Protein AF-A0A938BQJ8-F1 (afdb_monomer)

Foldseek 3Di:
DDDDPDVVVCPQPSVVLVVVVVVVVCLLPPDFPDADDDPVLVVLLVQLVVLLVQLVVQLVVVVVQCPPLDDPTNDHDPDRDDRCDDPNVVDVCSNVVSVVSNSSSSCSNRRGHD

pLDDT: mean 79.0, std 11.1, range [41.78, 95.25]

Sequence (114 aa):
MSGRPPWWKGTRGEWLVVGQLILMAAVALAPPAWRWTGPSRALWVALGVPLVIAGGWLGLRALYELGPSLTILPRPRPRGTFVQTGLYARTRHPAYGGLLIMAVGWALWRGSGL

Secondary structure (DSSP, 8-state):
--PPPPGGG-TTSHHHHHHHHHHHHHHHHSPPSEE--STHHHHHHHHHHHHHHHHHHHHHHHHHHHGGG---SSSPPTT-----SGGGGT-S-HHHHHHHHHHHHHHHHHTEE-

Structure (mmCIF, N/CA/C/O backbone):
data_AF-A0A938BQJ8-F1
#
_entry.id   AF-A0A938BQJ8-F1
#
loop_
_atom_site.group_PDB
_atom_site.id
_atom_site.type_symbol
_atom_site.label_atom_id
_atom_site.label_alt_id
_atom_site.label_comp_id
_atom_site.label_asym_id
_atom_site.label_entity_id
_atom_site.label_seq_id
_atom_site.pdbx_PDB_ins_code
_atom_site.Cartn_x
_atom_site.Cartn_y
_atom_site.Cartn_z
_atom_site.occupancy
_atom_site.B_iso_or_equiv
_atom_site.auth_seq_id
_atom_site.auth_comp_id
_atom_site.auth_asym_id
_atom_site.auth_atom_id
_atom_site.pdbx_PDB_model_num
ATOM 1 N N . MET A 1 1 ? -34.048 -10.431 19.913 1.00 41.78 1 MET A N 1
ATOM 2 C CA . MET A 1 1 ? -32.834 -10.713 19.115 1.00 41.78 1 MET A CA 1
ATOM 3 C C . MET A 1 1 ? -32.986 -10.039 17.755 1.00 41.78 1 MET A C 1
ATOM 5 O O . MET A 1 1 ? -33.649 -10.589 16.891 1.00 41.78 1 MET A O 1
ATOM 9 N N . SER A 1 2 ? -32.477 -8.820 17.563 1.00 53.09 2 SER A N 1
ATOM 10 C CA . SER A 1 2 ? -32.518 -8.172 16.244 1.00 53.09 2 SER A CA 1
ATOM 11 C C . SER A 1 2 ? -31.389 -8.730 15.374 1.00 53.09 2 SER A C 1
ATOM 13 O O . SER A 1 2 ? -30.208 -8.465 15.606 1.00 53.09 2 SER A O 1
ATOM 15 N N . GLY A 1 3 ? -31.751 -9.570 14.401 1.00 66.25 3 GLY A N 1
ATOM 16 C CA . GLY A 1 3 ? -30.819 -10.104 13.410 1.00 66.25 3 GLY A CA 1
ATOM 17 C C . GLY A 1 3 ? -30.146 -8.959 12.657 1.00 66.25 3 GLY A C 1
ATOM 18 O O . GLY A 1 3 ? -30.812 -8.035 12.189 1.00 66.25 3 GLY A O 1
ATOM 19 N N . ARG A 1 4 ? -28.813 -8.981 12.578 1.00 65.44 4 ARG A N 1
ATOM 20 C CA . ARG A 1 4 ? -28.065 -7.981 11.809 1.00 65.44 4 ARG A CA 1
ATOM 21 C C . ARG A 1 4 ? -28.546 -8.039 10.352 1.00 65.44 4 ARG A C 1
ATOM 23 O O . ARG A 1 4 ? -28.615 -9.143 9.812 1.00 65.44 4 ARG A O 1
ATOM 30 N N . PRO A 1 5 ? -28.885 -6.901 9.718 1.00 72.38 5 PRO A N 1
ATOM 31 C CA . PRO A 1 5 ? -29.267 -6.912 8.316 1.00 72.38 5 PRO A CA 1
ATOM 32 C C . PRO A 1 5 ? -28.116 -7.494 7.479 1.00 72.38 5 PRO A C 1
ATOM 34 O O . PRO A 1 5 ? -26.951 -7.251 7.811 1.00 72.38 5 PRO A O 1
ATOM 37 N N . PRO A 1 6 ? -28.415 -8.262 6.419 1.00 76.88 6 PRO A N 1
ATOM 38 C CA . PRO A 1 6 ? -27.386 -8.828 5.559 1.00 76.88 6 PRO A CA 1
ATOM 39 C C . PRO A 1 6 ? -26.485 -7.751 4.944 1.00 76.88 6 PRO A C 1
ATOM 41 O O . PRO A 1 6 ? -26.966 -6.678 4.576 1.00 76.88 6 PRO A O 1
ATOM 44 N N . TRP A 1 7 ? -25.194 -8.054 4.792 1.00 67.62 7 TRP A N 1
ATOM 45 C CA . TRP A 1 7 ? -24.165 -7.113 4.323 1.00 67.62 7 TRP A CA 1
ATOM 46 C C . TRP A 1 7 ? -24.442 -6.557 2.912 1.00 67.62 7 TRP A C 1
ATOM 48 O O . TRP A 1 7 ? -24.140 -5.402 2.626 1.00 67.62 7 TRP A O 1
ATOM 58 N N . TRP A 1 8 ? -25.104 -7.329 2.045 1.00 75.94 8 TRP A N 1
ATOM 59 C CA . TRP A 1 8 ? -25.456 -6.909 0.681 1.00 75.94 8 TRP A CA 1
ATOM 60 C C . TRP A 1 8 ? -26.483 -5.767 0.622 1.00 75.94 8 TRP A C 1
ATOM 62 O O . TRP A 1 8 ? -26.669 -5.162 -0.429 1.00 75.94 8 TRP A O 1
ATOM 72 N N . LYS A 1 9 ? -27.136 -5.421 1.743 1.00 80.75 9 LYS A N 1
ATOM 73 C CA . LYS A 1 9 ? -28.024 -4.249 1.814 1.00 80.75 9 LYS A CA 1
ATOM 74 C C . LYS A 1 9 ? -27.267 -2.916 1.830 1.00 80.75 9 LYS A C 1
ATOM 76 O O . LYS A 1 9 ? -27.909 -1.872 1.787 1.00 80.75 9 LYS A O 1
ATOM 81 N N . GLY A 1 10 ? -25.934 -2.916 1.944 1.00 74.50 10 GLY A N 1
ATOM 82 C CA . GLY A 1 10 ? -25.127 -1.693 1.841 1.00 74.50 10 GLY A CA 1
ATOM 83 C C . GLY A 1 10 ? -25.327 -0.683 2.977 1.00 74.50 10 GLY A C 1
ATOM 84 O O . GLY A 1 10 ? -24.849 0.448 2.897 1.00 74.50 10 GLY A O 1
ATOM 85 N N . THR A 1 11 ? -26.042 -1.060 4.041 1.00 74.25 11 THR A N 1
ATOM 86 C CA . THR A 1 11 ? -26.475 -0.154 5.117 1.00 74.25 11 THR A CA 1
ATOM 87 C C . THR A 1 11 ? -25.334 0.491 5.903 1.00 74.25 11 THR A C 1
ATOM 89 O O . THR A 1 11 ? -25.578 1.417 6.679 1.00 74.25 11 THR A O 1
ATOM 92 N N . ARG A 1 12 ? -24.094 0.018 5.768 1.00 68.75 12 ARG A N 1
ATOM 93 C CA . ARG A 1 12 ? -22.936 0.544 6.504 1.00 68.75 12 ARG A CA 1
ATOM 94 C C . ARG A 1 12 ? -21.824 1.044 5.594 1.00 68.75 12 ARG A C 1
ATOM 96 O O . ARG A 1 12 ? -20.774 1.414 6.111 1.00 68.75 12 ARG A O 1
ATOM 103 N N . GLY A 1 13 ? -22.074 1.088 4.285 1.00 74.06 13 GLY A N 1
ATOM 104 C CA . GLY A 1 13 ? -21.082 1.432 3.274 1.00 74.06 13 GLY A CA 1
ATOM 105 C C . GLY A 1 13 ? -20.273 0.230 2.784 1.00 74.06 13 GLY A C 1
ATOM 106 O O . GLY A 1 13 ? -19.159 0.423 2.311 1.00 74.06 13 GLY A O 1
ATOM 107 N N . GLU A 1 14 ? -20.809 -0.997 2.872 1.00 80.06 14 GLU A N 1
ATOM 108 C CA . GLU A 1 14 ? -20.179 -2.205 2.311 1.00 80.06 14 GLU A CA 1
ATOM 109 C C . GLU A 1 14 ? -19.773 -2.012 0.838 1.00 80.06 14 GLU A C 1
ATOM 111 O O . GLU A 1 14 ? -18.673 -2.390 0.438 1.00 80.06 14 GLU A O 1
ATOM 116 N N . TRP A 1 15 ? -20.622 -1.349 0.047 1.00 80.31 15 TRP A N 1
ATOM 117 C CA . TRP A 1 15 ? -20.367 -1.066 -1.369 1.00 80.31 15 TRP A CA 1
ATOM 118 C C . TRP A 1 15 ? -19.171 -0.147 -1.615 1.00 80.31 15 TRP A C 1
ATOM 120 O O . TRP A 1 15 ? -18.505 -0.290 -2.635 1.00 80.31 15 TRP A O 1
ATOM 130 N N . LEU A 1 16 ? -18.853 0.754 -0.681 1.00 80.88 16 LEU A N 1
ATOM 131 C CA . LEU A 1 16 ? -17.673 1.613 -0.798 1.00 80.88 16 LEU A CA 1
ATOM 132 C C 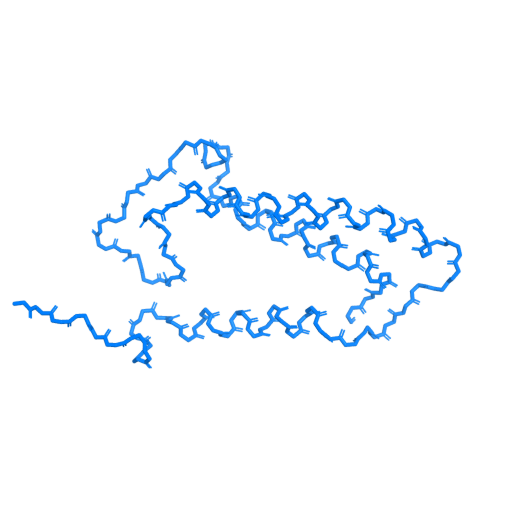. LEU A 1 16 ? -16.386 0.799 -0.643 1.00 80.88 16 LEU A C 1
ATOM 134 O O . LEU A 1 16 ? -15.424 1.031 -1.366 1.00 80.88 16 LEU A O 1
ATOM 138 N N . VAL A 1 17 ? -16.393 -0.207 0.233 1.00 79.00 17 VAL A N 1
ATOM 139 C CA . VAL A 1 17 ? -15.267 -1.137 0.399 1.00 79.00 17 VAL A CA 1
ATOM 140 C C . VAL A 1 17 ? -15.083 -1.990 -0.848 1.00 79.00 17 VAL A C 1
ATOM 142 O O . VAL A 1 17 ? -13.965 -2.141 -1.331 1.00 79.00 17 VAL A O 1
ATOM 145 N N . VAL A 1 18 ? -16.181 -2.524 -1.390 1.00 81.50 18 VAL A N 1
ATOM 146 C CA . VAL A 1 18 ? -16.150 -3.303 -2.634 1.00 81.50 18 VAL A CA 1
ATOM 147 C C . VAL A 1 18 ? -15.622 -2.443 -3.781 1.00 81.50 18 VAL A C 1
ATOM 149 O O . VAL A 1 18 ? -14.700 -2.862 -4.475 1.00 81.50 18 VAL A O 1
ATOM 152 N N . GLY A 1 19 ? -16.131 -1.218 -3.934 1.00 86.69 19 GLY A N 1
ATOM 153 C CA . GLY A 1 19 ? -15.633 -0.261 -4.920 1.00 86.69 19 GLY A CA 1
ATOM 154 C C . GLY A 1 19 ? -14.146 0.041 -4.737 1.00 86.69 19 GLY A C 1
ATOM 155 O O . GLY A 1 19 ? -13.395 0.017 -5.707 1.00 86.69 19 GLY A O 1
ATOM 156 N N . GLN A 1 20 ? -13.687 0.237 -3.500 1.00 83.44 20 GLN A N 1
ATOM 157 C CA . GLN A 1 20 ? -12.274 0.462 -3.207 1.00 83.44 20 GLN A CA 1
ATOM 158 C C . GLN A 1 20 ? -11.403 -0.748 -3.575 1.00 83.44 20 GLN A C 1
ATOM 160 O O . GLN A 1 20 ? -10.355 -0.567 -4.190 1.00 83.44 20 GLN A O 1
ATOM 165 N N . LEU A 1 21 ? -11.833 -1.975 -3.267 1.00 84.31 21 LEU A N 1
ATOM 166 C CA . LEU A 1 21 ? -11.115 -3.190 -3.666 1.00 84.31 21 LEU A CA 1
ATOM 167 C C . LEU A 1 21 ? -11.065 -3.346 -5.189 1.00 84.31 21 LEU A C 1
ATOM 169 O O . LEU A 1 21 ? -10.016 -3.699 -5.723 1.00 84.31 21 LEU A O 1
ATOM 173 N N . ILE A 1 22 ? -12.159 -3.030 -5.887 1.00 88.88 22 ILE A N 1
ATOM 174 C CA . ILE A 1 22 ? -12.207 -3.029 -7.354 1.00 88.88 22 ILE A CA 1
ATOM 175 C C . ILE A 1 22 ? -11.230 -1.996 -7.919 1.00 88.88 22 ILE A C 1
ATOM 177 O O . ILE A 1 22 ? -10.462 -2.327 -8.815 1.00 88.88 22 ILE A O 1
ATOM 181 N N . LEU A 1 23 ? -11.205 -0.773 -7.383 1.00 87.12 23 LEU A N 1
ATOM 182 C CA . LEU A 1 23 ? -10.281 0.273 -7.829 1.00 87.12 23 LEU A CA 1
ATOM 183 C C . LEU A 1 23 ? -8.819 -0.110 -7.572 1.00 87.12 23 LEU A C 1
ATOM 185 O O . LEU A 1 23 ? -7.970 0.082 -8.438 1.00 87.12 23 LEU A O 1
ATOM 189 N N . MET A 1 24 ? -8.517 -0.696 -6.413 1.00 85.31 24 MET A N 1
ATOM 190 C CA . MET A 1 24 ? -7.170 -1.180 -6.098 1.00 85.31 24 MET A CA 1
ATOM 191 C C . MET A 1 24 ? -6.751 -2.325 -7.026 1.00 85.31 24 MET A C 1
ATOM 193 O O . MET A 1 24 ? -5.624 -2.325 -7.521 1.00 85.31 24 MET A O 1
ATOM 197 N N . ALA A 1 25 ? -7.656 -3.264 -7.314 1.00 85.38 25 ALA A N 1
ATOM 198 C CA . ALA A 1 25 ? -7.415 -4.334 -8.277 1.00 85.38 25 ALA A CA 1
ATOM 199 C C . ALA A 1 25 ? -7.229 -3.785 -9.697 1.00 85.38 25 ALA A C 1
ATOM 201 O O . ALA A 1 25 ? -6.311 -4.208 -10.394 1.00 85.38 25 ALA A O 1
ATOM 202 N N . ALA A 1 26 ? -8.037 -2.805 -10.104 1.00 87.50 26 ALA A N 1
ATOM 203 C CA . ALA A 1 26 ? -7.899 -2.131 -11.387 1.00 87.50 26 ALA A CA 1
ATOM 204 C C . ALA A 1 26 ? -6.525 -1.463 -11.506 1.00 87.50 26 ALA A C 1
ATOM 206 O O . ALA A 1 26 ? -5.839 -1.680 -12.493 1.00 87.50 26 ALA A O 1
ATOM 207 N N . VAL A 1 27 ? -6.061 -0.742 -10.481 1.00 83.62 27 VAL A N 1
ATOM 208 C CA . VAL A 1 27 ? -4.712 -0.149 -10.462 1.00 83.62 27 VAL A CA 1
ATOM 209 C C . VAL A 1 27 ? -3.616 -1.216 -10.543 1.00 83.62 27 VAL A C 1
ATOM 211 O O . VAL A 1 27 ? -2.637 -1.040 -11.276 1.00 83.62 27 VAL A O 1
ATOM 214 N N . ALA A 1 28 ? -3.771 -2.323 -9.814 1.00 84.12 28 ALA A N 1
ATOM 215 C CA . ALA A 1 28 ? -2.803 -3.414 -9.809 1.00 84.12 28 ALA A CA 1
ATOM 216 C C . ALA A 1 28 ? -2.708 -4.103 -11.181 1.00 84.12 28 ALA A C 1
ATOM 218 O O . ALA A 1 28 ? -1.611 -4.335 -11.686 1.00 84.12 28 ALA A O 1
ATOM 219 N N . LEU A 1 29 ? -3.849 -4.374 -11.810 1.00 85.44 29 LEU A N 1
ATOM 220 C CA . LEU A 1 29 ? -3.948 -5.142 -13.051 1.00 85.44 29 LEU A CA 1
ATOM 221 C C . LEU A 1 29 ? -3.916 -4.278 -14.316 1.00 85.44 29 LEU A C 1
ATOM 223 O O . LEU A 1 29 ? -3.756 -4.821 -15.408 1.00 85.44 29 LEU A O 1
ATOM 227 N N . ALA A 1 30 ? -4.061 -2.956 -14.187 1.00 85.56 30 ALA A N 1
ATOM 228 C CA . ALA A 1 30 ? -4.051 -2.043 -15.320 1.00 85.56 30 ALA A CA 1
ATOM 229 C C . ALA A 1 30 ? -2.760 -2.212 -16.133 1.00 85.56 30 ALA A C 1
ATOM 231 O O . ALA A 1 30 ? -1.663 -2.237 -15.551 1.00 85.56 30 ALA A O 1
ATOM 232 N N . PRO A 1 31 ? -2.870 -2.312 -17.470 1.00 82.19 31 PRO A N 1
ATOM 233 C CA . PRO A 1 31 ? -1.700 -2.300 -18.320 1.00 82.19 31 PRO A CA 1
ATOM 234 C C . PRO A 1 31 ? -0.984 -0.953 -18.153 1.00 82.19 31 PRO A C 1
ATOM 236 O O . PRO A 1 31 ? -1.634 0.085 -18.057 1.00 82.19 31 PRO A O 1
ATOM 239 N N . PRO A 1 32 ? 0.352 -0.951 -18.104 1.00 80.75 32 PRO A N 1
ATOM 240 C CA . PRO A 1 32 ? 1.104 0.288 -17.978 1.00 80.75 32 PRO A CA 1
ATOM 241 C C . PRO A 1 32 ? 0.966 1.154 -19.232 1.00 80.75 32 PRO A C 1
ATOM 243 O O . PRO A 1 32 ? 1.228 0.654 -20.328 1.00 80.75 32 P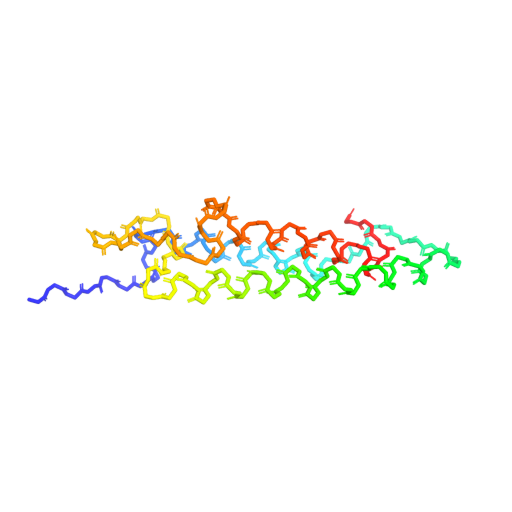RO A O 1
ATOM 246 N N . ALA A 1 33 ? 0.639 2.442 -19.078 1.00 81.56 33 ALA A N 1
ATOM 247 C CA . ALA A 1 33 ? 0.584 3.379 -20.203 1.00 81.56 33 ALA A CA 1
ATOM 248 C C . ALA A 1 33 ? 1.966 3.653 -20.806 1.00 81.56 33 ALA A C 1
ATOM 250 O O . ALA A 1 33 ? 2.092 3.860 -22.011 1.00 81.56 33 ALA A O 1
ATOM 251 N N . TRP A 1 34 ? 3.019 3.620 -19.988 1.00 78.69 34 TRP A N 1
ATOM 252 C CA . TRP A 1 34 ? 4.394 3.767 -20.457 1.00 78.69 34 TRP A CA 1
ATOM 253 C C . TRP A 1 34 ? 5.355 2.948 -19.604 1.00 78.69 34 TRP A C 1
ATOM 255 O O . TRP A 1 34 ? 5.109 2.727 -18.421 1.00 78.69 34 TRP A O 1
ATOM 265 N N . ARG A 1 35 ? 6.466 2.488 -20.186 1.00 80.81 35 ARG A N 1
ATOM 266 C CA . ARG A 1 35 ? 7.465 1.658 -19.497 1.00 80.81 35 ARG A CA 1
ATOM 267 C C . ARG A 1 35 ? 8.842 2.286 -19.595 1.00 80.81 35 ARG A C 1
ATOM 269 O O . ARG A 1 35 ? 9.220 2.805 -20.639 1.00 80.81 35 ARG A O 1
ATOM 276 N N . TRP A 1 36 ? 9.613 2.166 -18.525 1.00 77.88 36 TRP A N 1
ATOM 277 C CA . TRP A 1 36 ? 11.015 2.538 -18.521 1.00 77.88 36 TRP A CA 1
ATOM 278 C C . TRP A 1 36 ? 11.774 1.467 -19.297 1.00 77.88 36 TRP A C 1
ATOM 280 O O . TRP A 1 36 ? 11.748 0.282 -18.951 1.00 77.88 36 TRP A O 1
ATOM 290 N N . THR A 1 37 ? 12.430 1.879 -20.373 1.00 77.31 37 THR A N 1
ATOM 291 C CA . THR A 1 37 ? 13.254 1.008 -21.209 1.00 77.31 37 THR A CA 1
ATOM 292 C C . THR A 1 37 ? 14.730 1.260 -20.920 1.00 77.31 37 THR A C 1
ATOM 294 O O . THR A 1 37 ? 15.149 2.409 -20.811 1.00 77.31 37 THR A O 1
ATOM 297 N N . GLY A 1 38 ? 15.524 0.191 -20.807 1.00 81.75 38 GLY A N 1
ATOM 298 C CA . GLY A 1 38 ? 16.973 0.267 -20.587 1.00 81.75 38 GLY A CA 1
ATOM 299 C C . GLY A 1 38 ? 17.440 -0.165 -19.187 1.00 81.75 38 GLY A C 1
ATOM 300 O O . GLY A 1 38 ? 16.652 -0.706 -18.406 1.00 81.75 38 GLY A O 1
ATOM 301 N N . PRO A 1 39 ? 18.729 0.054 -18.857 1.00 79.81 39 PRO A N 1
ATOM 302 C CA . PRO A 1 39 ? 19.365 -0.452 -17.633 1.00 79.81 39 PRO A CA 1
ATOM 303 C C . PRO A 1 39 ? 18.737 0.087 -16.344 1.00 79.81 39 PRO A C 1
ATOM 305 O O . PRO A 1 39 ? 18.706 -0.599 -15.324 1.00 79.81 39 PRO A O 1
ATOM 308 N N . SER A 1 40 ? 18.176 1.298 -16.401 1.00 82.06 40 SER A N 1
ATOM 309 C CA . SER A 1 40 ? 17.474 1.930 -15.283 1.00 82.06 40 SER A CA 1
ATOM 310 C C . SER A 1 40 ? 16.293 1.091 -14.792 1.00 82.06 40 SER A C 1
ATOM 312 O O . SER A 1 40 ? 16.020 1.082 -13.597 1.00 82.06 40 SER A O 1
ATOM 314 N N . ARG A 1 41 ? 15.638 0.305 -15.660 1.00 83.94 41 ARG A N 1
ATOM 315 C CA . ARG A 1 41 ? 14.527 -0.575 -15.271 1.00 83.94 41 ARG A CA 1
ATOM 316 C C . ARG A 1 41 ? 14.920 -1.556 -14.166 1.00 83.94 41 ARG A C 1
ATOM 318 O O . ARG A 1 41 ? 14.140 -1.757 -13.242 1.00 83.94 41 ARG A O 1
ATOM 325 N N . ALA A 1 42 ? 16.116 -2.143 -14.241 1.00 85.69 42 ALA A N 1
ATOM 326 C CA . ALA A 1 42 ? 16.583 -3.095 -13.236 1.00 85.69 42 ALA A CA 1
ATOM 327 C C . ALA A 1 42 ? 16.727 -2.432 -11.856 1.00 85.69 42 ALA A C 1
ATOM 329 O O . ALA A 1 42 ? 16.332 -3.018 -10.851 1.00 85.69 42 ALA A O 1
ATOM 330 N N . LEU A 1 43 ? 17.208 -1.183 -11.822 1.00 88.75 43 LEU A N 1
ATOM 331 C CA . LEU A 1 43 ? 17.313 -0.389 -10.598 1.00 88.75 43 LEU A CA 1
ATOM 332 C C . LEU A 1 43 ? 15.934 -0.128 -9.971 1.00 88.75 43 LEU A C 1
ATOM 334 O O . LEU A 1 43 ? 15.754 -0.358 -8.779 1.00 88.75 43 LEU A O 1
ATOM 338 N N . TRP A 1 44 ? 14.940 0.294 -10.758 1.00 88.19 44 TRP A N 1
ATOM 339 C CA . TRP A 1 44 ? 13.594 0.572 -10.229 1.00 88.19 44 TRP A CA 1
ATOM 340 C C . TRP A 1 44 ? 12.863 -0.676 -9.770 1.00 88.19 44 TRP A C 1
ATOM 342 O O . TRP A 1 44 ? 12.205 -0.644 -8.733 1.00 88.19 44 TRP A O 1
ATOM 352 N N . VAL A 1 45 ? 13.042 -1.791 -10.478 1.00 86.56 45 VAL A N 1
ATOM 353 C CA . VAL A 1 45 ? 12.538 -3.095 -10.040 1.00 86.56 45 VAL A CA 1
ATOM 354 C C . VAL A 1 45 ? 13.162 -3.477 -8.697 1.00 86.56 45 VAL A C 1
ATOM 356 O O . VAL A 1 45 ? 12.432 -3.830 -7.771 1.00 86.56 45 VAL A O 1
ATOM 359 N N . ALA A 1 46 ? 14.486 -3.350 -8.562 1.00 90.00 46 ALA A N 1
ATOM 360 C CA . ALA A 1 46 ? 15.207 -3.680 -7.335 1.00 90.00 46 ALA A CA 1
ATOM 361 C C . ALA A 1 46 ? 14.795 -2.803 -6.141 1.00 90.00 46 ALA A C 1
ATOM 363 O O . ALA A 1 46 ? 14.716 -3.306 -5.024 1.00 90.00 46 ALA A O 1
ATOM 364 N N . LEU A 1 47 ? 14.487 -1.521 -6.365 1.00 90.50 47 LEU A N 1
ATOM 365 C CA . LEU A 1 47 ? 13.975 -0.615 -5.329 1.00 90.50 47 LEU A CA 1
ATOM 366 C C . LEU A 1 47 ? 12.484 -0.832 -5.030 1.00 90.50 47 LEU A C 1
ATOM 368 O O . LEU A 1 47 ? 12.047 -0.672 -3.891 1.00 90.50 47 LEU A O 1
ATOM 372 N N . GLY A 1 48 ? 11.692 -1.210 -6.033 1.00 91.50 48 GLY A N 1
ATOM 373 C CA . GLY A 1 48 ? 10.250 -1.398 -5.904 1.00 91.50 48 GLY A CA 1
ATOM 374 C C . GLY A 1 48 ? 9.872 -2.601 -5.044 1.00 91.50 48 GLY A C 1
ATOM 375 O O . GLY A 1 48 ? 9.006 -2.484 -4.179 1.00 91.50 48 GLY A O 1
ATOM 376 N N . VAL A 1 49 ? 10.551 -3.741 -5.219 1.00 92.12 49 VAL A N 1
ATOM 377 C CA . VAL A 1 49 ? 10.287 -4.971 -4.445 1.00 92.12 49 VAL A CA 1
ATOM 378 C C . VAL A 1 49 ? 10.327 -4.751 -2.923 1.00 92.12 49 VAL A C 1
ATOM 380 O O . VAL A 1 49 ? 9.332 -5.066 -2.265 1.00 92.12 49 VAL A O 1
ATOM 383 N N . PRO A 1 50 ? 11.403 -4.200 -2.323 1.00 95.25 50 PRO A N 1
ATOM 384 C CA . PRO A 1 50 ? 11.456 -4.005 -0.878 1.00 95.25 50 PRO A CA 1
ATOM 385 C C . PRO A 1 50 ? 10.395 -3.014 -0.388 1.00 95.25 50 PRO A C 1
ATOM 387 O O . PRO A 1 50 ? 9.857 -3.207 0.699 1.00 95.25 50 PRO A O 1
ATOM 390 N N . LEU A 1 51 ? 10.029 -2.006 -1.188 1.00 93.00 51 LEU A N 1
ATOM 391 C CA . LEU A 1 51 ? 8.940 -1.081 -0.857 1.00 93.00 51 LEU A CA 1
ATOM 392 C C . LEU A 1 51 ? 7.577 -1.784 -0.832 1.00 93.00 51 LEU A C 1
ATOM 394 O O . LEU A 1 51 ? 6.807 -1.571 0.102 1.00 93.00 51 LEU A O 1
ATOM 398 N N . VAL A 1 52 ? 7.285 -2.661 -1.800 1.00 92.69 52 VAL A N 1
ATOM 399 C CA . VAL A 1 52 ? 6.050 -3.467 -1.792 1.00 92.69 52 VAL A CA 1
ATOM 400 C C . VAL A 1 52 ? 5.994 -4.343 -0.543 1.00 92.69 52 VAL A C 1
ATOM 402 O O . VAL A 1 52 ? 4.978 -4.353 0.151 1.00 92.69 52 VAL A O 1
ATOM 405 N N . ILE A 1 53 ? 7.093 -5.032 -0.221 1.00 94.06 53 ILE A N 1
ATOM 406 C CA . ILE A 1 53 ? 7.178 -5.905 0.957 1.00 94.06 53 ILE A CA 1
ATOM 407 C C . ILE A 1 53 ? 6.993 -5.093 2.244 1.00 94.06 53 ILE A C 1
ATOM 409 O O . ILE A 1 53 ? 6.180 -5.463 3.090 1.00 94.06 53 ILE A O 1
ATOM 413 N N . ALA A 1 54 ? 7.699 -3.969 2.389 1.00 93.19 54 ALA A N 1
ATOM 414 C CA . ALA A 1 54 ? 7.620 -3.122 3.575 1.00 93.19 54 ALA A CA 1
ATOM 415 C C . ALA A 1 54 ? 6.224 -2.504 3.751 1.00 93.19 54 ALA A C 1
ATOM 417 O O . ALA A 1 54 ? 5.668 -2.533 4.850 1.00 93.19 54 ALA A O 1
ATOM 418 N N . GLY A 1 55 ? 5.632 -1.984 2.673 1.00 90.75 55 GLY A N 1
ATOM 419 C CA . GLY A 1 55 ? 4.285 -1.417 2.687 1.00 90.75 55 GLY A CA 1
ATOM 420 C C . GLY A 1 55 ? 3.214 -2.462 3.005 1.00 90.75 55 GLY A C 1
ATOM 421 O O . GLY A 1 55 ? 2.353 -2.222 3.854 1.00 90.75 55 GLY A O 1
ATOM 422 N N . GLY A 1 56 ? 3.317 -3.649 2.399 1.00 89.44 56 GLY A N 1
ATOM 423 C CA . GLY A 1 56 ? 2.448 -4.788 2.690 1.00 89.44 56 GLY A CA 1
ATOM 424 C C . GLY A 1 56 ? 2.566 -5.250 4.142 1.00 89.44 56 GLY A C 1
ATOM 425 O O . GLY A 1 56 ? 1.552 -5.422 4.815 1.00 89.44 56 GLY A O 1
ATOM 426 N N . TRP A 1 57 ? 3.789 -5.364 4.667 1.00 91.94 57 TRP A N 1
ATOM 427 C CA . TRP A 1 57 ? 4.030 -5.716 6.067 1.00 91.94 57 TRP A CA 1
ATOM 428 C C . TRP A 1 57 ? 3.447 -4.678 7.035 1.00 91.94 57 TRP A C 1
ATOM 430 O O . TRP A 1 57 ? 2.739 -5.050 7.970 1.00 91.94 57 TRP A O 1
ATOM 440 N N . LEU A 1 58 ? 3.663 -3.380 6.790 1.00 87.69 58 LEU A N 1
ATOM 441 C CA . LEU A 1 58 ? 3.081 -2.297 7.594 1.00 87.69 58 LEU A CA 1
ATOM 442 C C . LEU A 1 58 ? 1.551 -2.315 7.559 1.00 87.69 58 LEU A C 1
ATOM 444 O O . LEU A 1 58 ? 0.914 -2.173 8.603 1.00 87.69 58 LEU A O 1
ATOM 448 N N . GLY A 1 59 ? 0.967 -2.518 6.375 1.00 85.75 59 GLY A N 1
ATOM 449 C CA . GLY A 1 59 ? -0.474 -2.663 6.199 1.00 85.75 59 GLY A CA 1
ATOM 450 C C . GLY A 1 59 ? -1.013 -3.837 7.013 1.00 85.75 59 GLY A C 1
ATOM 451 O O . GLY A 1 59 ? -1.874 -3.646 7.867 1.00 85.75 59 GLY A O 1
ATOM 452 N N . LEU A 1 60 ? -0.453 -5.034 6.825 1.00 85.44 60 LEU A N 1
ATOM 453 C CA . LEU A 1 60 ? -0.856 -6.240 7.554 1.00 85.44 60 LEU A CA 1
ATOM 454 C C . LEU A 1 60 ? -0.704 -6.084 9.068 1.00 85.44 60 LEU A C 1
ATOM 456 O O . LEU A 1 60 ? -1.596 -6.491 9.808 1.00 85.44 60 LEU A O 1
ATOM 460 N N . ARG A 1 61 ? 0.377 -5.456 9.543 1.00 84.69 61 ARG A N 1
ATOM 461 C CA . ARG A 1 61 ? 0.606 -5.225 10.976 1.00 84.69 61 ARG A CA 1
ATOM 462 C C . ARG A 1 61 ? -0.390 -4.221 11.552 1.00 84.69 61 ARG A C 1
ATOM 464 O O . ARG A 1 61 ? -0.899 -4.446 12.643 1.00 84.69 61 ARG A O 1
ATOM 471 N N . ALA A 1 62 ? -0.727 -3.164 10.811 1.00 82.38 62 ALA A N 1
ATOM 472 C CA . ALA A 1 62 ? -1.772 -2.219 11.199 1.00 82.38 62 ALA A CA 1
ATOM 473 C C . ALA A 1 62 ? -3.164 -2.874 11.234 1.00 82.38 62 ALA A C 1
ATOM 475 O O . ALA A 1 62 ? -3.928 -2.646 12.170 1.00 82.38 62 ALA A O 1
ATOM 476 N N . LEU A 1 63 ? -3.485 -3.735 10.260 1.00 80.38 63 LEU A N 1
ATOM 477 C CA . LEU A 1 63 ? -4.707 -4.539 10.307 1.00 80.38 63 LEU A CA 1
ATOM 478 C C . LEU A 1 63 ? -4.704 -5.477 11.524 1.00 80.38 63 LEU A C 1
ATOM 480 O O . LEU A 1 63 ? -5.679 -5.525 12.267 1.00 80.38 63 L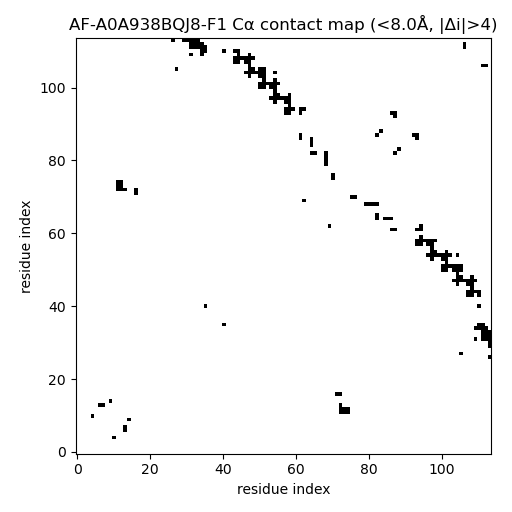EU A O 1
ATOM 484 N N . TYR A 1 64 ? -3.605 -6.187 11.770 1.00 80.75 64 TYR A N 1
ATOM 485 C CA . TYR A 1 64 ? -3.493 -7.101 12.904 1.00 80.75 64 TYR A CA 1
ATOM 486 C C . TYR A 1 64 ? -3.680 -6.384 14.250 1.00 80.75 64 TYR A C 1
ATOM 488 O O . TYR A 1 64 ? -4.418 -6.867 15.105 1.00 80.75 64 TYR A O 1
ATOM 496 N N . GLU A 1 65 ? -3.087 -5.198 14.418 1.00 78.31 65 GLU A N 1
ATOM 497 C CA . GLU A 1 65 ? -3.251 -4.370 15.620 1.00 78.31 65 GLU A CA 1
ATOM 498 C C . GLU A 1 65 ? -4.676 -3.843 15.815 1.00 78.31 65 GLU A C 1
ATOM 500 O O . GLU A 1 65 ? -5.118 -3.692 16.953 1.00 78.31 65 GLU A O 1
ATOM 505 N N . LEU A 1 66 ? -5.422 -3.598 14.732 1.00 74.25 66 LEU A N 1
ATOM 506 C CA . LEU A 1 66 ? -6.843 -3.260 14.831 1.00 74.25 66 LEU A CA 1
ATOM 507 C C . LEU A 1 66 ? -7.690 -4.439 15.309 1.00 74.25 66 LEU A C 1
ATOM 509 O O . LEU A 1 66 ? -8.691 -4.217 15.994 1.00 74.25 66 LEU A O 1
ATOM 513 N N . GLY A 1 67 ? -7.315 -5.672 14.961 1.00 73.81 67 GLY A N 1
ATOM 514 C CA . GLY A 1 67 ? -7.923 -6.897 15.481 1.00 73.81 67 GLY A CA 1
ATOM 515 C C . GLY A 1 67 ? -9.466 -6.875 15.460 1.00 73.81 67 GLY A C 1
ATOM 516 O O . GLY A 1 67 ? -10.068 -6.617 14.421 1.00 73.81 67 GLY A O 1
ATOM 517 N N . PRO A 1 68 ? -10.168 -7.108 16.585 1.00 62.66 68 PRO A N 1
ATOM 518 C CA . PRO A 1 68 ? -11.638 -7.069 16.647 1.00 62.66 68 PRO A CA 1
ATOM 519 C C . PRO A 1 68 ? -12.268 -5.692 16.369 1.00 62.66 68 PRO A C 1
ATOM 521 O 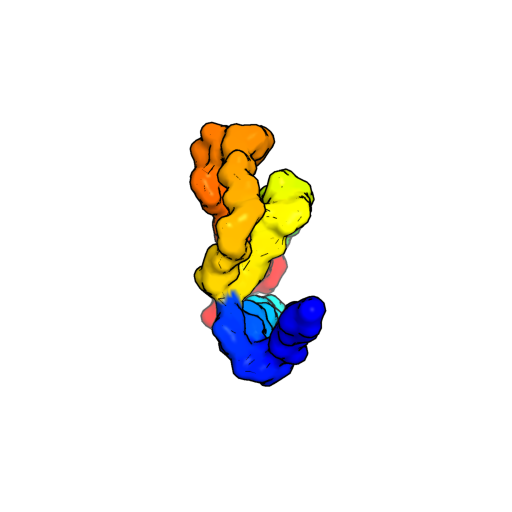O . PRO A 1 68 ? -13.469 -5.614 16.078 1.00 62.66 68 PRO A O 1
ATOM 524 N N . SER A 1 69 ? -11.481 -4.619 16.466 1.00 64.75 69 SER A N 1
ATOM 525 C CA . SER A 1 69 ? -11.887 -3.233 16.205 1.00 64.75 69 SER A CA 1
ATOM 526 C C . SER A 1 69 ? -11.757 -2.841 14.735 1.00 64.75 69 SER A C 1
ATOM 528 O O . SER A 1 69 ? -12.164 -1.739 14.366 1.00 64.75 69 SER A O 1
ATOM 530 N N . LEU A 1 70 ? -11.284 -3.754 13.875 1.00 60.59 70 LEU A N 1
ATOM 531 C CA . LEU A 1 70 ? -11.331 -3.585 12.427 1.00 60.59 70 LEU A CA 1
ATOM 532 C C . LEU A 1 70 ? -12.782 -3.414 11.977 1.00 60.59 70 LEU A C 1
ATOM 534 O O . LEU A 1 70 ? -13.601 -4.340 11.968 1.00 60.59 70 LEU A O 1
ATOM 538 N N . THR A 1 71 ? -13.103 -2.187 11.593 1.00 63.62 71 THR A N 1
ATOM 539 C CA . THR A 1 71 ? -14.282 -1.880 10.805 1.00 63.62 71 THR A CA 1
ATOM 540 C C . THR A 1 71 ? -13.797 -1.307 9.489 1.00 63.62 71 THR A C 1
ATOM 542 O O . THR A 1 71 ? -13.324 -0.181 9.419 1.00 63.62 71 THR A O 1
ATOM 545 N N . ILE A 1 72 ? -13.880 -2.119 8.438 1.00 57.78 72 ILE A N 1
ATOM 546 C CA . ILE A 1 72 ? -13.663 -1.650 7.063 1.00 57.78 72 ILE A CA 1
ATOM 547 C C . ILE A 1 72 ? -14.865 -0.789 6.619 1.00 57.78 72 ILE A C 1
ATOM 549 O O . ILE A 1 72 ? -14.806 -0.048 5.648 1.00 57.78 72 ILE A O 1
ATOM 553 N N . LEU A 1 73 ? -15.973 -0.867 7.363 1.00 59.78 73 LEU A N 1
ATOM 554 C CA . LEU A 1 73 ? -17.197 -0.130 7.100 1.00 59.78 73 LEU A CA 1
ATOM 555 C C . LEU A 1 73 ? -17.075 1.330 7.566 1.00 59.78 73 LEU A C 1
ATOM 557 O O . LEU A 1 73 ? -16.706 1.545 8.726 1.00 59.78 73 LEU A O 1
ATOM 561 N N . PRO A 1 74 ? -17.481 2.305 6.727 1.00 56.25 74 PRO A N 1
ATOM 562 C CA . PRO A 1 74 ? -17.543 3.726 7.076 1.00 56.25 74 PRO A CA 1
ATOM 563 C C . PRO A 1 74 ? -18.328 4.030 8.351 1.00 56.25 74 PRO A C 1
ATOM 565 O O . PRO A 1 74 ? -18.027 4.999 9.042 1.00 56.25 74 PRO A O 1
ATOM 568 N N . ARG A 1 75 ? -19.342 3.215 8.681 1.00 53.75 75 ARG A N 1
ATOM 569 C CA . ARG A 1 75 ? -20.078 3.362 9.941 1.00 53.75 75 ARG A CA 1
ATOM 570 C C . ARG A 1 75 ? -19.254 2.822 11.118 1.00 53.75 75 ARG A C 1
ATOM 572 O O . ARG A 1 75 ? -19.024 1.609 11.172 1.00 53.75 75 ARG A O 1
ATOM 579 N N . PRO A 1 76 ? -18.888 3.674 12.098 1.00 57.72 76 PRO A N 1
ATOM 580 C CA . PRO A 1 76 ? -18.196 3.233 13.302 1.00 57.72 76 PRO A CA 1
ATOM 581 C C . PRO A 1 76 ? -19.032 2.194 14.050 1.00 57.72 76 PRO A C 1
ATOM 583 O O . PRO A 1 76 ? -20.259 2.301 14.137 1.00 57.72 76 PRO A O 1
ATOM 586 N N . ARG A 1 77 ? -18.381 1.171 14.615 1.00 60.47 77 ARG A N 1
ATOM 587 C CA . ARG A 1 77 ? -19.082 0.229 15.494 1.00 60.47 77 ARG A CA 1
ATOM 588 C C . ARG A 1 77 ? -19.532 0.969 16.765 1.00 60.47 77 ARG A C 1
ATOM 590 O O . ARG A 1 77 ? -18.716 1.680 17.342 1.00 60.47 77 ARG A O 1
ATOM 597 N N . PRO A 1 78 ? -20.754 0.723 17.277 1.00 57.00 78 PRO A N 1
ATOM 598 C CA . PRO A 1 78 ? -21.264 1.384 18.486 1.00 57.00 78 PRO A CA 1
ATOM 599 C C . PRO A 1 78 ? -20.415 1.172 19.754 1.00 57.00 78 PRO A C 1
ATOM 601 O O . PRO A 1 78 ? -20.608 1.874 20.735 1.00 57.00 78 PRO A O 1
ATOM 604 N N . ARG A 1 79 ? -19.512 0.179 19.757 1.00 62.25 79 ARG A N 1
ATOM 605 C CA . ARG A 1 79 ? -18.589 -0.148 20.862 1.00 62.25 79 ARG A CA 1
ATOM 606 C C . ARG A 1 79 ? -17.153 -0.375 20.368 1.00 62.25 79 ARG A C 1
ATOM 608 O O . ARG A 1 79 ? -16.493 -1.310 20.811 1.00 62.25 79 ARG A O 1
ATOM 615 N N . GLY A 1 80 ? -16.704 0.381 19.366 1.00 59.44 80 GLY A N 1
ATOM 616 C CA . GLY A 1 80 ? -15.310 0.300 18.921 1.00 59.44 80 GLY A CA 1
ATOM 617 C C . GLY A 1 80 ? -14.364 0.703 20.054 1.00 59.44 80 GLY A C 1
ATOM 618 O O . GLY A 1 80 ? -14.549 1.763 20.645 1.00 59.44 80 GLY A O 1
ATOM 619 N N . THR A 1 81 ? -13.379 -0.133 20.382 1.00 61.72 81 THR A N 1
ATOM 620 C CA . THR A 1 81 ? -12.328 0.240 21.337 1.00 61.72 81 THR A CA 1
ATOM 621 C C . THR A 1 81 ? -11.253 1.044 20.616 1.00 61.72 81 THR A C 1
ATOM 623 O O . THR A 1 81 ? -10.857 0.710 19.498 1.00 61.72 81 THR A O 1
ATOM 626 N N . PHE A 1 82 ? -10.797 2.131 21.239 1.00 67.94 82 PHE A N 1
ATOM 627 C CA . PHE A 1 82 ? -9.734 2.962 20.686 1.00 67.94 82 PHE A CA 1
ATOM 628 C C . PHE A 1 82 ? -8.382 2.270 20.898 1.00 67.94 82 PHE A C 1
ATOM 630 O O . PHE A 1 82 ? -7.959 2.067 22.034 1.00 67.94 82 PHE A O 1
ATOM 637 N N . VAL A 1 83 ? -7.723 1.876 19.808 1.00 70.50 83 VAL A N 1
ATOM 638 C CA . VAL A 1 83 ? -6.409 1.219 19.846 1.00 70.50 83 VAL A CA 1
ATOM 639 C C . VAL A 1 83 ? -5.322 2.294 19.798 1.00 70.50 83 VAL A C 1
ATOM 641 O O . VAL A 1 83 ? -5.241 3.041 18.829 1.00 70.50 83 VAL A O 1
ATOM 644 N N . GLN A 1 84 ? -4.494 2.377 20.844 1.00 77.00 84 GLN A N 1
ATOM 645 C CA . GLN A 1 84 ? -3.358 3.315 20.944 1.00 77.00 84 GLN A CA 1
ATOM 646 C C . GLN A 1 84 ? -2.001 2.608 21.067 1.00 77.00 84 GLN A C 1
ATOM 648 O O . GLN A 1 84 ? -0.984 3.254 21.299 1.00 77.00 84 GLN A O 1
ATOM 653 N N . THR A 1 85 ? -1.961 1.283 20.962 1.00 74.44 85 THR A N 1
ATOM 654 C CA . THR A 1 85 ? -0.733 0.497 21.115 1.00 74.44 85 THR A CA 1
ATOM 655 C C . THR A 1 85 ? -0.094 0.219 19.751 1.00 74.44 85 THR A C 1
ATOM 657 O O . THR A 1 85 ? -0.744 0.314 18.712 1.00 74.44 85 THR A O 1
ATOM 660 N N . GLY A 1 86 ? 1.204 -0.097 19.728 1.00 80.94 86 GLY A N 1
ATOM 661 C CA . GLY A 1 86 ? 1.885 -0.492 18.490 1.00 80.94 86 GLY A CA 1
ATOM 662 C C . GLY A 1 86 ? 2.108 0.656 17.494 1.00 80.94 86 GLY A C 1
ATOM 663 O O . GLY A 1 86 ? 2.607 1.716 17.866 1.00 80.94 86 GLY A O 1
ATOM 664 N N . LEU A 1 87 ? 1.802 0.444 16.210 1.00 77.44 87 LEU A N 1
ATOM 665 C CA . LEU A 1 87 ? 1.906 1.471 15.158 1.00 77.44 87 LEU A CA 1
ATOM 666 C C . LEU A 1 87 ? 0.932 2.634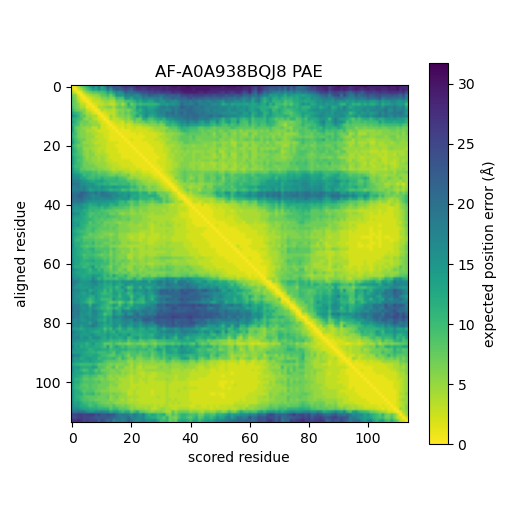 15.398 1.00 77.44 87 LEU A C 1
ATOM 668 O O . LEU A 1 87 ? 1.261 3.785 15.086 1.00 77.44 87 LEU A O 1
ATOM 672 N N . TYR A 1 88 ? -0.230 2.346 15.992 1.00 78.44 88 TYR A N 1
ATOM 673 C CA . TYR A 1 88 ? -1.246 3.349 16.328 1.00 78.44 88 TYR A CA 1
ATOM 674 C C . TYR A 1 88 ? -0.806 4.323 17.431 1.00 78.44 88 TYR A C 1
ATOM 676 O O . TYR A 1 88 ? -1.366 5.412 17.536 1.00 78.44 88 TYR A O 1
ATOM 684 N N . ALA A 1 89 ? 0.244 3.991 18.193 1.00 80.94 89 ALA A N 1
ATOM 685 C CA . ALA A 1 89 ? 0.870 4.909 19.149 1.00 80.94 89 ALA A CA 1
ATOM 686 C C . ALA A 1 89 ? 1.628 6.059 18.461 1.00 80.94 89 ALA A C 1
ATOM 688 O O . ALA A 1 89 ? 1.770 7.139 19.027 1.00 80.94 89 ALA A O 1
ATOM 689 N N . ARG A 1 90 ? 2.146 5.827 17.244 1.00 82.25 90 ARG A N 1
ATOM 690 C CA . ARG A 1 90 ? 2.970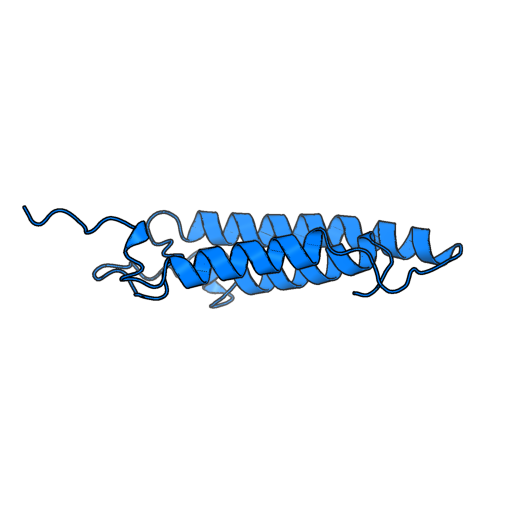 6.807 16.511 1.00 82.25 90 ARG A CA 1
ATOM 691 C C . ARG A 1 90 ? 2.190 7.567 15.451 1.00 82.25 90 ARG A C 1
ATOM 693 O O . ARG A 1 90 ? 2.474 8.729 15.192 1.00 82.25 90 ARG A O 1
ATOM 700 N N . THR A 1 91 ? 1.232 6.908 14.807 1.00 80.69 91 THR A N 1
ATOM 701 C CA . THR A 1 91 ? 0.449 7.496 13.715 1.00 80.69 91 THR A CA 1
ATOM 702 C C . THR A 1 91 ? -1.003 7.071 13.839 1.00 80.69 91 THR A C 1
ATOM 704 O O . THR A 1 91 ? -1.284 5.928 14.172 1.00 80.69 91 THR A O 1
ATOM 707 N N . ARG A 1 92 ? -1.946 7.976 13.550 1.00 82.44 92 ARG A N 1
ATOM 708 C CA . ARG A 1 92 ? -3.388 7.674 13.641 1.00 82.44 92 ARG A CA 1
ATOM 709 C C . ARG A 1 92 ? -3.886 6.763 12.510 1.00 82.44 92 ARG A C 1
ATOM 711 O O . ARG A 1 92 ? -4.932 6.136 12.648 1.00 82.44 92 ARG A O 1
ATOM 718 N N . HIS A 1 93 ? -3.135 6.676 11.406 1.00 80.56 93 HIS A N 1
ATOM 719 C CA . HIS A 1 93 ? -3.514 5.927 10.201 1.00 80.56 93 HIS A CA 1
ATOM 720 C C . HIS A 1 93 ? -2.351 5.109 9.593 1.00 80.56 93 HIS A C 1
ATOM 722 O O . HIS A 1 93 ? -2.018 5.285 8.419 1.00 80.56 93 HIS A O 1
ATOM 728 N N . PRO A 1 94 ? -1.728 4.189 10.351 1.00 82.62 94 PRO A N 1
ATOM 729 C CA . PRO A 1 94 ? -0.566 3.428 9.887 1.00 82.62 94 PRO A CA 1
ATOM 730 C C . PRO A 1 94 ? -0.879 2.525 8.687 1.00 82.62 94 PRO A C 1
ATOM 732 O O . PRO A 1 94 ? -0.031 2.358 7.813 1.00 82.62 94 PRO A O 1
ATOM 735 N N . ALA A 1 95 ? -2.110 2.011 8.586 1.00 85.25 95 ALA A N 1
ATOM 736 C CA . ALA A 1 95 ? -2.553 1.224 7.435 1.00 85.25 95 ALA A CA 1
ATOM 737 C C . ALA A 1 95 ? -2.498 2.020 6.116 1.00 85.25 95 ALA A C 1
ATOM 739 O O . ALA A 1 95 ? -2.104 1.475 5.088 1.00 85.25 95 ALA A O 1
ATOM 740 N N . TYR A 1 96 ? -2.838 3.316 6.140 1.00 85.88 96 TYR A N 1
ATOM 741 C CA . TYR A 1 96 ? -2.745 4.174 4.954 1.00 85.88 96 TYR A CA 1
ATOM 742 C C 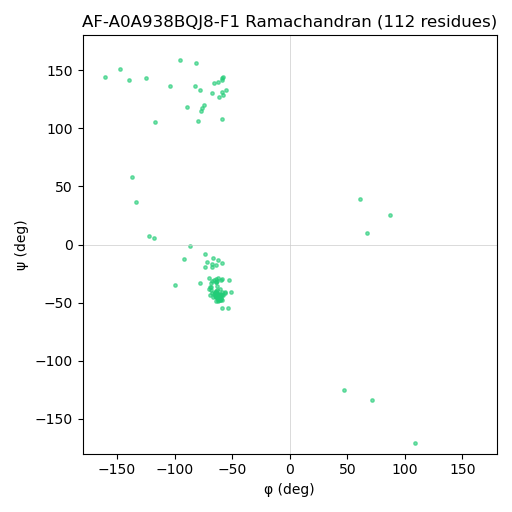. TYR A 1 96 ? -1.292 4.458 4.580 1.00 85.88 96 TYR A C 1
ATOM 744 O O . TYR A 1 96 ? -0.956 4.438 3.401 1.00 85.88 96 TYR A O 1
ATOM 752 N N . GLY A 1 97 ? -0.416 4.644 5.574 1.00 86.62 97 GLY A N 1
ATOM 753 C CA . GLY A 1 97 ? 1.024 4.757 5.339 1.00 86.62 97 GLY A CA 1
ATOM 754 C C . GLY A 1 97 ? 1.594 3.515 4.649 1.00 86.62 97 GLY A C 1
ATOM 755 O O . GLY A 1 97 ? 2.272 3.636 3.630 1.00 86.62 97 GLY A O 1
ATOM 756 N N . GLY A 1 98 ? 1.250 2.320 5.144 1.00 89.06 98 GLY A N 1
ATOM 757 C CA . GLY A 1 98 ? 1.631 1.056 4.507 1.00 89.06 98 GLY A CA 1
ATOM 758 C C . GLY A 1 98 ? 1.110 0.939 3.073 1.00 89.06 98 GLY A C 1
ATOM 759 O O . GLY A 1 98 ? 1.866 0.589 2.167 1.00 89.06 98 GLY A O 1
ATOM 760 N N . LEU A 1 99 ? -0.151 1.319 2.842 1.00 88.50 99 LEU A N 1
ATOM 761 C CA . LEU A 1 99 ? -0.748 1.301 1.510 1.00 88.50 99 LEU A CA 1
ATOM 762 C C . LEU A 1 99 ? -0.045 2.251 0.527 1.00 88.50 99 LEU A C 1
ATOM 764 O O . LEU A 1 99 ? 0.209 1.862 -0.610 1.00 88.50 99 LEU A O 1
ATOM 768 N N . LEU A 1 100 ? 0.298 3.470 0.952 1.00 90.00 100 LEU A N 1
ATOM 769 C CA . LEU A 1 100 ? 1.014 4.433 0.110 1.00 90.00 100 LEU A CA 1
ATOM 770 C C . LEU A 1 100 ? 2.414 3.931 -0.260 1.00 90.00 100 LEU A C 1
ATOM 772 O O . LEU A 1 100 ? 2.789 3.977 -1.430 1.00 90.00 100 LEU A O 1
ATOM 776 N N . ILE A 1 101 ? 3.162 3.394 0.709 1.00 92.31 101 ILE A N 1
ATOM 777 C CA . ILE A 1 101 ? 4.487 2.802 0.466 1.00 92.31 101 ILE A CA 1
ATOM 778 C C . ILE A 1 101 ? 4.374 1.636 -0.522 1.00 92.31 101 ILE A C 1
ATOM 780 O O . ILE A 1 101 ? 5.156 1.548 -1.470 1.00 92.31 101 ILE A O 1
ATOM 784 N N . MET A 1 102 ? 3.366 0.777 -0.344 1.00 91.00 102 MET A N 1
ATOM 785 C CA . MET A 1 102 ? 3.118 -0.347 -1.242 1.00 91.00 102 MET A CA 1
ATOM 786 C C . MET A 1 102 ? 2.766 0.128 -2.658 1.00 91.00 102 MET A C 1
ATOM 788 O O . MET A 1 102 ? 3.271 -0.435 -3.624 1.00 91.00 102 MET A O 1
ATOM 792 N N . ALA A 1 103 ? 1.948 1.177 -2.796 1.00 89.50 103 ALA A N 1
ATOM 793 C CA . ALA A 1 103 ? 1.571 1.740 -4.092 1.00 89.50 103 ALA A CA 1
ATOM 794 C C . ALA A 1 103 ? 2.776 2.333 -4.844 1.00 89.50 103 ALA A C 1
ATOM 796 O O . ALA A 1 103 ? 2.929 2.099 -6.043 1.00 89.50 103 ALA A O 1
ATOM 797 N N . VAL A 1 104 ? 3.666 3.041 -4.140 1.00 89.88 104 VAL A N 1
ATOM 798 C CA . VAL A 1 104 ? 4.922 3.550 -4.719 1.00 89.88 104 VAL A CA 1
ATOM 799 C C . VAL A 1 104 ? 5.825 2.392 -5.137 1.00 89.88 104 VAL A C 1
ATOM 801 O O . VAL A 1 104 ? 6.295 2.358 -6.273 1.00 89.88 104 VAL A O 1
ATOM 804 N N . GLY A 1 105 ? 6.021 1.406 -4.256 1.00 91.12 105 GLY A N 1
ATOM 805 C CA . GLY A 1 105 ? 6.795 0.207 -4.571 1.00 91.12 105 GLY A CA 1
ATOM 806 C C . GLY A 1 105 ? 6.253 -0.533 -5.792 1.00 91.12 105 GLY A C 1
ATOM 807 O O . GLY A 1 105 ? 7.025 -0.949 -6.650 1.00 91.12 105 GLY A O 1
ATOM 808 N N . TRP A 1 106 ? 4.927 -0.635 -5.913 1.00 89.88 106 TRP A N 1
ATOM 809 C CA . TRP A 1 106 ? 4.256 -1.263 -7.048 1.00 89.88 106 TRP A CA 1
ATOM 810 C C . TRP A 1 106 ? 4.527 -0.521 -8.361 1.00 89.88 106 TRP A C 1
ATOM 812 O O . TRP A 1 106 ? 4.857 -1.148 -9.367 1.00 89.88 106 TRP A O 1
ATOM 822 N N . ALA A 1 107 ? 4.443 0.812 -8.358 1.00 88.00 107 ALA A N 1
ATOM 823 C CA . ALA A 1 107 ? 4.744 1.630 -9.532 1.00 88.00 107 ALA A CA 1
ATOM 824 C C . ALA A 1 107 ? 6.207 1.469 -9.989 1.00 88.00 107 ALA A C 1
ATOM 826 O O . ALA A 1 107 ? 6.469 1.274 -11.179 1.00 88.00 107 ALA A O 1
ATOM 827 N N . LEU A 1 108 ? 7.150 1.475 -9.040 1.00 88.38 108 LEU A N 1
ATOM 828 C CA . LEU A 1 108 ? 8.576 1.281 -9.319 1.00 88.38 108 LEU A CA 1
ATOM 829 C C . LEU A 1 108 ? 8.884 -0.141 -9.796 1.00 88.38 108 LEU A C 1
ATOM 831 O O . LEU A 1 108 ? 9.621 -0.317 -10.764 1.00 88.38 108 LEU A O 1
ATOM 835 N N . TRP A 1 109 ? 8.272 -1.150 -9.171 1.00 87.06 109 TRP A N 1
ATOM 836 C CA . TRP A 1 109 ? 8.448 -2.552 -9.541 1.00 87.06 109 TRP A CA 1
ATOM 837 C C . TRP A 1 109 ? 7.938 -2.849 -10.950 1.00 87.06 109 TRP A C 1
ATOM 839 O O . TRP A 1 109 ? 8.605 -3.541 -11.718 1.00 87.06 109 TRP A O 1
ATOM 849 N N . ARG A 1 110 ? 6.790 -2.283 -11.340 1.00 84.06 110 ARG A N 1
ATOM 850 C CA . ARG A 1 110 ? 6.321 -2.400 -12.727 1.00 84.06 110 ARG A CA 1
ATOM 851 C C . ARG A 1 110 ? 7.223 -1.641 -13.712 1.00 84.06 110 ARG A C 1
ATOM 853 O O . ARG A 1 110 ? 7.219 -1.962 -14.901 1.00 84.06 110 ARG A O 1
ATOM 860 N N . GLY A 1 111 ? 8.031 -0.692 -13.226 1.00 75.69 111 GLY A N 1
ATOM 861 C CA . GLY A 1 111 ? 8.914 0.139 -14.043 1.00 75.69 111 GLY A CA 1
ATOM 862 C C . GLY A 1 111 ? 8.117 0.963 -15.050 1.00 75.69 111 GLY A C 1
ATOM 863 O O . GLY A 1 111 ? 8.492 1.044 -16.218 1.00 75.69 111 GLY A O 1
ATOM 864 N N . SER A 1 112 ? 6.958 1.470 -14.632 1.00 66.69 112 SER A N 1
ATOM 865 C CA . SER A 1 112 ? 5.946 2.032 -15.527 1.00 66.69 112 SER A CA 1
ATOM 866 C C . SER A 1 112 ? 4.967 2.951 -14.805 1.00 66.69 112 SER A C 1
ATOM 868 O O . SER A 1 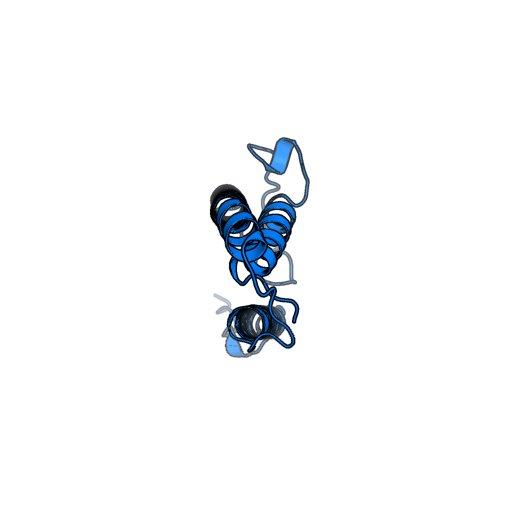112 ? 4.555 2.629 -13.688 1.00 66.69 112 SER A O 1
ATOM 870 N N . GLY A 1 113 ? 4.518 4.023 -15.462 1.00 63.78 113 GLY A N 1
ATOM 871 C CA . GLY A 1 113 ? 3.350 4.783 -15.004 1.00 63.78 113 GLY A CA 1
ATOM 872 C C . GLY A 1 113 ? 2.034 4.128 -15.424 1.00 63.78 113 GLY A C 1
ATOM 873 O O . GLY A 1 113 ? 1.999 3.342 -16.377 1.00 63.78 113 GLY A O 1
ATOM 874 N N . LEU A 1 114 ? 0.974 4.443 -14.673 1.00 55.22 114 LEU A N 1
ATOM 875 C CA . LEU A 1 114 ? -0.403 4.267 -15.142 1.00 55.22 114 LEU A CA 1
ATOM 876 C C . LEU A 1 114 ? -0.685 5.187 -16.327 1.00 55.22 114 LEU A C 1
ATOM 878 O O . LEU A 1 114 ? -0.041 6.26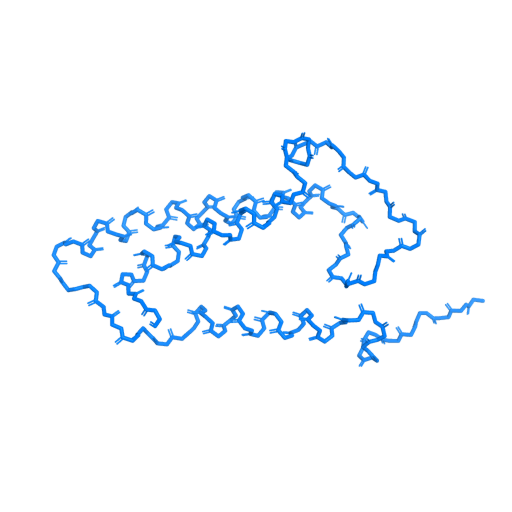0 -16.403 1.00 55.22 114 LEU A O 1
#

Organism: Eiseniibacteriota bacterium (NCBI:txid2212470)

InterPro domains:
  IPR007318 Phospholipid methyltransferase [PF04191] (45-112)

Mean predicted aligned error: 8.89 Å

Nearest PDB structures (foldseek):
  8rq4-assembly1_A  TM=2.964E-01  e=1.903E+00  Rattus norvegicus
  9buk-assembly1_A  TM=3.421E-01  e=6.863E+00  Homo sapiens

Radius of gyration: 17.86 Å; Cα contacts (8 Å, |Δi|>4): 119; chains: 1; bounding box: 52×18×42 Å

Solvent-accessible surface area (backbone atoms only — not comparable to full-atom values): 6386 Å² total; per-residue (Å²): 135,86,76,78,78,66,70,90,70,38,87,43,38,47,59,57,48,52,50,49,53,50,52,52,48,47,65,70,68,49,76,62,72,44,69,60,80,64,78,66,30,60,56,33,28,63,56,6,50,59,30,30,52,50,9,48,50,39,23,52,50,39,52,57,71,39,49,94,52,62,63,85,36,79,52,76,60,98,79,58,68,88,71,56,63,76,64,43,58,79,34,94,54,42,40,58,54,10,48,53,40,20,52,52,10,48,38,30,41,69,26,30,47,113